Protein AF-A0A3B8PUH0-F1 (afdb_monomer)

Str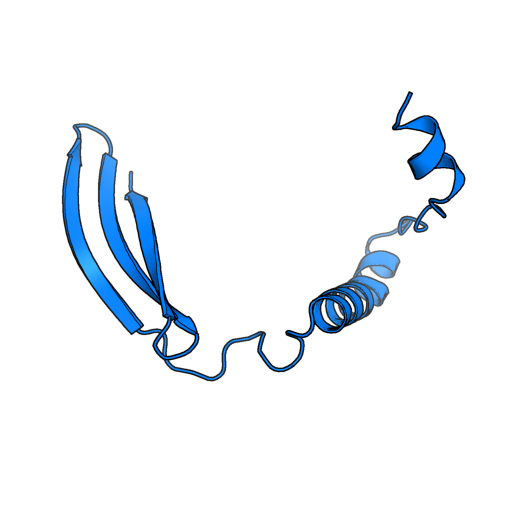ucture (mmCIF, N/CA/C/O backbone):
data_AF-A0A3B8PUH0-F1
#
_entry.id   AF-A0A3B8PUH0-F1
#
loop_
_atom_site.group_PDB
_atom_site.id
_atom_site.type_symbol
_atom_site.label_atom_id
_atom_site.label_alt_id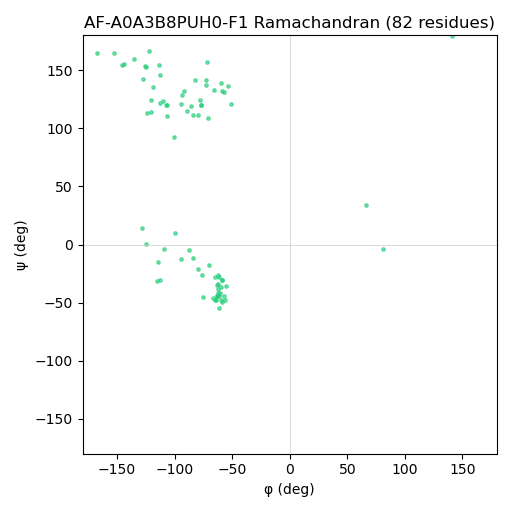
_atom_site.label_comp_id
_atom_site.label_asym_id
_atom_site.label_entity_id
_atom_site.label_seq_id
_atom_site.pdbx_PDB_ins_code
_atom_site.Cartn_x
_atom_site.Cartn_y
_atom_site.Cartn_z
_atom_site.occupancy
_atom_site.B_iso_or_equiv
_atom_site.auth_seq_id
_atom_site.auth_comp_id
_atom_site.auth_asym_id
_atom_site.auth_atom_id
_atom_site.pdbx_PDB_model_num
ATOM 1 N N . MET A 1 1 ? -4.984 25.100 -22.118 1.00 56.19 1 MET A N 1
ATOM 2 C CA . MET A 1 1 ? -4.049 24.604 -23.155 1.00 56.19 1 MET A CA 1
ATOM 3 C C . MET A 1 1 ? -2.824 23.913 -22.525 1.00 56.19 1 MET A C 1
ATOM 5 O O . MET A 1 1 ? -1.698 24.295 -22.806 1.00 56.19 1 MET A O 1
ATOM 9 N N . LEU A 1 2 ? -3.026 22.895 -21.676 1.00 57.53 2 LEU A N 1
ATOM 10 C CA . LEU A 1 2 ? -1.941 22.125 -21.025 1.00 57.53 2 LEU A CA 1
ATOM 11 C C . LEU A 1 2 ? -1.891 20.667 -21.517 1.00 57.53 2 LEU A C 1
ATOM 13 O O . LEU A 1 2 ? -0.812 20.099 -21.649 1.00 57.53 2 LEU A O 1
ATOM 17 N N . THR A 1 3 ? -3.042 20.100 -21.886 1.00 62.44 3 THR A N 1
ATOM 18 C CA . THR A 1 3 ? -3.178 18.746 -22.448 1.00 62.44 3 THR A CA 1
ATOM 19 C C . THR A 1 3 ? -2.388 18.569 -23.738 1.00 62.44 3 THR A C 1
ATOM 21 O O . THR A 1 3 ? -1.570 17.662 -23.826 1.00 62.44 3 THR A O 1
ATOM 24 N N . GLY A 1 4 ? -2.507 19.505 -24.685 1.00 71.69 4 GLY A N 1
ATOM 25 C CA . GLY A 1 4 ? -1.805 19.397 -25.967 1.00 71.69 4 GLY A CA 1
ATOM 26 C C . GLY A 1 4 ? -0.272 19.389 -25.862 1.00 71.69 4 GLY A C 1
ATOM 27 O O . GLY A 1 4 ? 0.384 18.841 -26.737 1.00 71.69 4 GLY A O 1
ATOM 28 N N . PHE A 1 5 ? 0.327 19.975 -24.816 1.00 75.44 5 PHE A N 1
ATOM 29 C CA . PHE A 1 5 ? 1.781 19.903 -24.600 1.00 75.44 5 PHE A CA 1
ATOM 30 C C . PHE A 1 5 ? 2.212 18.530 -24.081 1.00 75.44 5 PHE A C 1
ATOM 32 O O . PHE A 1 5 ? 3.168 17.960 -24.603 1.00 75.44 5 PHE A O 1
ATOM 39 N N . VAL A 1 6 ? 1.479 17.991 -23.104 1.00 74.06 6 VAL A N 1
ATOM 40 C CA . VAL A 1 6 ? 1.748 16.669 -22.528 1.00 74.06 6 VAL A CA 1
ATOM 41 C C . VAL A 1 6 ? 1.532 15.579 -23.579 1.00 74.06 6 VAL A C 1
ATOM 43 O O . VAL A 1 6 ? 2.410 14.750 -23.797 1.00 74.06 6 VAL A O 1
ATOM 46 N N . GLU A 1 7 ? 0.414 15.625 -24.301 1.00 76.56 7 GLU A N 1
ATOM 47 C CA . GLU A 1 7 ? 0.026 14.606 -25.283 1.00 76.56 7 GLU A CA 1
ATOM 48 C C . GLU A 1 7 ? 1.002 14.496 -26.461 1.00 76.56 7 GLU A C 1
ATOM 50 O O . GLU A 1 7 ? 1.277 13.388 -26.914 1.00 76.56 7 GLU A O 1
ATOM 55 N N . ARG A 1 8 ? 1.607 15.606 -26.911 1.00 78.94 8 ARG A N 1
ATOM 56 C CA . ARG A 1 8 ? 2.601 15.594 -28.004 1.00 78.94 8 ARG A CA 1
ATOM 57 C C . ARG A 1 8 ? 3.855 14.775 -27.687 1.00 78.94 8 ARG A C 1
ATOM 59 O O . ARG A 1 8 ? 4.504 14.290 -28.610 1.00 78.94 8 ARG A O 1
ATOM 66 N N . GLY A 1 9 ? 4.218 14.648 -26.411 1.00 76.62 9 GLY A N 1
ATOM 67 C CA . GLY A 1 9 ? 5.397 13.896 -25.972 1.00 76.62 9 GLY A CA 1
ATOM 68 C C . GLY A 1 9 ? 5.105 12.449 -25.574 1.00 76.62 9 GLY A C 1
ATOM 69 O O . GLY A 1 9 ? 6.038 11.661 -25.396 1.00 76.62 9 GLY A O 1
ATOM 70 N N . LEU A 1 10 ? 3.830 12.080 -25.421 1.00 80.06 10 LEU A N 1
ATOM 71 C CA . LEU A 1 10 ? 3.448 10.750 -24.963 1.00 80.06 10 LEU A CA 1
ATOM 72 C C . LEU A 1 10 ? 3.529 9.751 -26.116 1.00 80.06 10 LEU A C 1
ATOM 74 O O . LEU A 1 10 ? 2.725 9.764 -27.043 1.00 80.06 10 LEU A O 1
ATOM 78 N N . LYS A 1 11 ? 4.490 8.831 -26.030 1.00 81.62 11 LYS A N 1
ATOM 79 C CA . LYS A 1 11 ? 4.514 7.645 -26.889 1.00 81.62 11 LYS A CA 1
ATOM 80 C C . LYS A 1 11 ? 3.486 6.642 -26.360 1.00 81.62 11 LYS A C 1
ATOM 82 O O . LYS A 1 11 ? 3.634 6.213 -25.210 1.00 81.62 11 LYS A O 1
ATOM 87 N N . PRO A 1 12 ? 2.473 6.246 -27.155 1.00 80.00 12 PRO A N 1
ATOM 88 C CA . PRO A 1 12 ? 1.504 5.250 -26.727 1.00 80.00 12 PRO A CA 1
ATOM 89 C C . PRO A 1 12 ? 2.214 3.957 -26.338 1.00 80.00 12 PRO A C 1
ATOM 91 O O . PRO A 1 12 ? 3.058 3.442 -27.074 1.00 80.00 12 PRO A O 1
ATOM 94 N N . ILE A 1 13 ? 1.867 3.426 -25.171 1.00 81.75 13 ILE A N 1
ATOM 95 C CA . ILE A 1 13 ? 2.316 2.098 -24.776 1.00 81.75 13 ILE A CA 1
ATOM 96 C C . ILE A 1 13 ? 1.447 1.105 -25.559 1.00 81.75 13 ILE A C 1
ATOM 98 O O . ILE A 1 13 ? 0.228 1.141 -25.388 1.00 81.75 13 ILE A O 1
ATOM 102 N N . PRO A 1 14 ? 2.022 0.224 -26.400 1.00 87.75 14 PRO A N 1
ATOM 103 C CA . PRO A 1 14 ? 1.226 -0.738 -27.155 1.00 87.75 14 PRO A CA 1
ATOM 104 C C . PRO A 1 14 ? 0.439 -1.614 -26.180 1.00 87.75 14 PRO A C 1
ATOM 106 O O . PRO A 1 14 ? 1.007 -2.094 -25.194 1.00 87.75 14 PRO A O 1
ATOM 109 N N . LEU A 1 15 ? -0.857 -1.789 -26.426 1.00 90.19 15 LEU A N 1
ATOM 110 C CA . LEU A 1 15 ? -1.711 -2.657 -25.619 1.00 90.19 15 LEU A CA 1
ATOM 111 C C . LEU A 1 15 ? -1.546 -4.111 -26.084 1.00 90.19 15 LEU A C 1
ATOM 113 O O . LEU A 1 15 ? -1.413 -4.333 -27.287 1.00 90.19 15 LEU A O 1
ATOM 117 N N . PRO A 1 16 ? -1.544 -5.095 -25.169 1.00 93.62 16 PRO A N 1
ATOM 118 C CA . PRO A 1 16 ? -1.518 -6.498 -25.560 1.00 93.62 16 PRO A CA 1
ATOM 119 C C . PRO A 1 16 ? -2.814 -6.871 -26.293 1.00 93.62 16 PRO A C 1
ATOM 121 O O . PRO A 1 16 ? -3.906 -6.564 -25.813 1.00 93.62 16 PRO A O 1
ATOM 124 N N . ALA A 1 17 ? -2.703 -7.560 -27.427 1.00 95.25 17 ALA A N 1
ATOM 125 C CA . ALA A 1 17 ? -3.848 -8.001 -28.226 1.00 95.25 17 ALA A CA 1
ATOM 126 C C . ALA A 1 17 ? -4.511 -9.264 -27.654 1.00 95.25 17 ALA A C 1
ATOM 128 O O . ALA A 1 17 ? -5.670 -9.558 -27.944 1.00 95.25 17 ALA A O 1
ATOM 129 N N . THR A 1 18 ? -3.779 -10.026 -26.835 1.00 97.75 18 THR A N 1
ATOM 130 C CA . THR A 1 18 ? -4.258 -11.280 -26.244 1.00 97.75 18 THR A CA 1
ATOM 131 C C . THR A 1 18 ? -3.915 -11.383 -24.762 1.00 97.75 18 THR A C 1
ATOM 133 O O . THR A 1 18 ? -2.979 -10.756 -24.260 1.00 97.75 18 THR A O 1
ATOM 136 N N . ARG A 1 19 ? -4.644 -12.252 -24.051 1.00 96.69 19 ARG A N 1
ATOM 137 C CA . ARG A 1 19 ? -4.319 -12.631 -22.669 1.00 96.69 19 ARG A CA 1
ATOM 138 C C . ARG A 1 19 ? -2.908 -13.213 -22.555 1.00 96.69 19 ARG A C 1
ATOM 140 O O . ARG A 1 19 ? -2.178 -1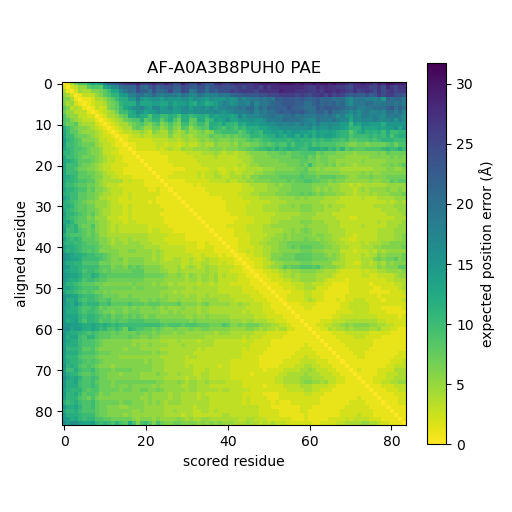2.824 -21.654 1.00 96.69 19 ARG A O 1
ATOM 147 N N . ALA A 1 20 ? -2.520 -14.094 -23.477 1.00 97.56 20 ALA A N 1
ATOM 148 C CA . ALA A 1 20 ? -1.197 -14.717 -23.470 1.00 97.56 20 ALA A CA 1
ATOM 149 C C . ALA A 1 20 ? -0.077 -13.671 -23.595 1.00 97.56 20 ALA A C 1
ATOM 151 O O . ALA A 1 20 ? 0.911 -13.711 -22.862 1.00 97.56 20 ALA A O 1
ATOM 152 N N . GLU A 1 21 ? -0.264 -12.681 -24.472 1.00 96.38 21 GLU A N 1
ATOM 153 C CA . GLU A 1 21 ? 0.668 -11.565 -24.610 1.00 96.38 21 GLU A CA 1
ATOM 154 C C . GLU A 1 21 ? 0.738 -10.727 -23.324 1.00 96.38 21 GLU A C 1
ATOM 156 O O . GLU A 1 21 ? 1.833 -10.415 -22.849 1.00 96.38 21 GLU A O 1
ATOM 161 N N . TRP A 1 22 ? -0.409 -10.414 -22.711 1.00 95.69 22 TRP A N 1
ATOM 162 C CA . TRP A 1 22 ? -0.456 -9.710 -21.428 1.00 95.69 22 TRP A CA 1
ATOM 163 C C . TRP A 1 22 ? 0.285 -10.467 -20.325 1.00 95.69 22 TRP A C 1
ATOM 165 O O . TRP A 1 22 ? 1.135 -9.887 -19.645 1.00 95.69 22 TRP A O 1
ATOM 175 N N . ASP A 1 23 ? 0.007 -11.758 -20.165 1.00 96.81 23 ASP A N 1
ATOM 176 C CA . ASP A 1 23 ? 0.611 -12.582 -19.123 1.00 96.81 23 ASP A CA 1
ATOM 177 C C . ASP A 1 23 ? 2.137 -12.678 -19.302 1.00 96.81 23 ASP A C 1
ATOM 179 O O . ASP A 1 23 ? 2.874 -12.600 -18.318 1.00 96.81 23 ASP A O 1
ATOM 183 N N . SER A 1 24 ? 2.633 -12.677 -20.546 1.00 94.44 24 SER A N 1
ATOM 184 C CA . SER A 1 24 ? 4.075 -12.628 -20.854 1.00 94.44 24 SER A CA 1
ATOM 185 C C . SER A 1 24 ? 4.757 -11.282 -20.535 1.00 94.44 24 SER A C 1
ATOM 187 O O . SER A 1 24 ? 5.991 -11.176 -20.485 1.00 94.44 24 SER A O 1
ATOM 189 N N . ARG A 1 25 ? 3.979 -10.204 -20.367 1.00 93.75 25 ARG A N 1
ATOM 190 C CA . ARG A 1 25 ? 4.491 -8.827 -20.269 1.00 93.75 25 ARG A CA 1
ATOM 191 C C . ARG A 1 25 ? 4.244 -8.169 -18.915 1.00 93.75 25 ARG A C 1
ATOM 193 O O . ARG A 1 25 ? 5.064 -7.353 -18.491 1.00 93.75 25 ARG A O 1
ATOM 200 N N . ARG A 1 26 ? 3.155 -8.515 -18.227 1.00 94.75 26 ARG A N 1
ATOM 201 C CA . ARG A 1 26 ? 2.703 -7.856 -16.989 1.00 94.75 26 ARG A CA 1
ATOM 202 C C . ARG A 1 26 ? 3.758 -7.812 -15.885 1.00 94.75 26 ARG A C 1
ATOM 204 O O . ARG A 1 26 ? 3.842 -6.805 -15.189 1.00 94.75 26 ARG A O 1
ATOM 211 N N . GLY A 1 27 ? 4.582 -8.859 -15.764 1.00 94.94 27 GLY A N 1
ATOM 212 C CA . GLY A 1 27 ? 5.689 -8.914 -14.801 1.00 94.94 27 GLY A CA 1
ATOM 213 C C . GLY A 1 27 ? 6.720 -7.818 -15.066 1.00 94.94 27 GLY A C 1
ATOM 214 O O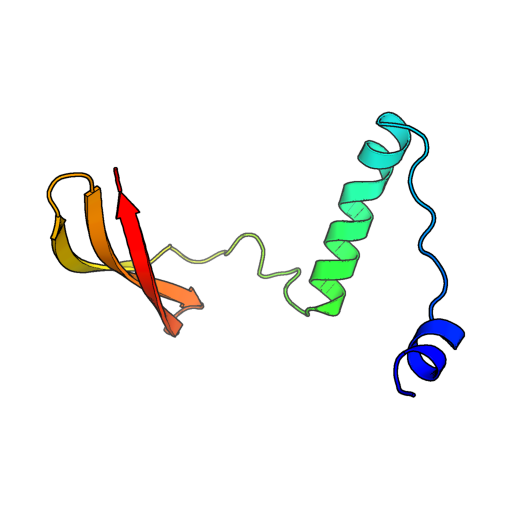 . GLY A 1 27 ? 6.923 -6.948 -14.232 1.00 94.94 27 GLY A O 1
ATOM 215 N N . ARG A 1 28 ? 7.241 -7.749 -16.297 1.00 94.12 28 ARG A N 1
ATOM 216 C CA . ARG A 1 28 ? 8.218 -6.722 -16.702 1.00 94.12 28 ARG A CA 1
ATOM 217 C C . ARG A 1 28 ? 7.693 -5.294 -16.553 1.00 94.12 28 ARG A C 1
ATOM 219 O O . ARG A 1 28 ? 8.455 -4.392 -16.224 1.00 94.12 28 ARG A O 1
ATOM 226 N N . ILE A 1 29 ? 6.405 -5.064 -16.827 1.00 94.00 29 ILE A N 1
ATOM 227 C CA . ILE A 1 29 ? 5.787 -3.747 -16.597 1.00 94.00 29 ILE A CA 1
ATOM 228 C C . ILE A 1 29 ? 5.793 -3.422 -15.105 1.00 94.00 29 ILE A C 1
ATOM 230 O O . ILE A 1 29 ? 6.199 -2.324 -14.734 1.00 94.00 29 ILE A O 1
ATOM 234 N N . ARG A 1 30 ? 5.369 -4.369 -14.259 1.00 95.12 30 ARG A N 1
ATOM 235 C CA . ARG A 1 30 ? 5.387 -4.204 -12.805 1.00 95.12 30 ARG A CA 1
ATOM 236 C C . ARG A 1 30 ? 6.794 -3.876 -12.307 1.00 95.12 30 ARG A C 1
ATOM 238 O O . ARG A 1 30 ? 6.935 -2.899 -11.582 1.00 95.12 30 ARG A O 1
ATOM 245 N N . ASP A 1 31 ? 7.807 -4.618 -12.741 1.00 96.00 31 ASP A N 1
ATOM 246 C CA . ASP A 1 31 ? 9.193 -4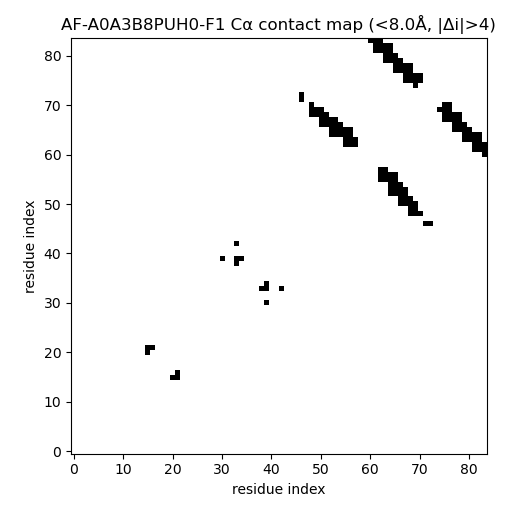.413 -12.308 1.00 96.00 31 ASP A CA 1
ATOM 247 C C . ASP A 1 31 ? 9.698 -3.017 -12.686 1.00 96.00 31 ASP A C 1
ATOM 249 O O . ASP A 1 31 ? 10.240 -2.303 -11.848 1.00 96.00 31 ASP A O 1
ATOM 253 N N . ARG A 1 32 ? 9.429 -2.568 -13.921 1.00 95.12 32 ARG A N 1
ATOM 254 C CA . ARG A 1 32 ? 9.787 -1.213 -14.374 1.00 95.12 32 ARG A CA 1
ATOM 255 C C . ARG A 1 32 ? 9.089 -0.116 -13.578 1.00 95.12 32 ARG A C 1
ATOM 257 O O . ARG A 1 32 ? 9.692 0.922 -13.333 1.00 95.12 32 ARG A O 1
ATOM 264 N N . VAL A 1 33 ? 7.824 -0.320 -13.209 1.00 95.81 33 VAL A N 1
ATOM 265 C CA . VAL A 1 33 ? 7.085 0.634 -12.371 1.00 95.81 33 VAL A CA 1
ATOM 266 C C . VAL A 1 33 ? 7.693 0.689 -10.973 1.00 95.81 33 VAL A C 1
ATOM 268 O O . VAL A 1 33 ? 7.934 1.780 -10.472 1.00 95.81 33 VAL A O 1
ATOM 271 N N . LEU A 1 34 ? 7.985 -0.462 -10.361 1.00 97.00 34 LEU A N 1
ATOM 272 C CA . LEU A 1 34 ? 8.607 -0.510 -9.036 1.00 97.00 34 LEU A CA 1
ATOM 273 C C . LEU A 1 34 ? 9.999 0.135 -9.037 1.00 97.00 34 LEU A C 1
ATOM 275 O O . LEU A 1 34 ? 10.283 0.920 -8.139 1.00 97.00 34 LEU A O 1
ATOM 279 N N . GLN A 1 35 ? 10.800 -0.117 -10.077 1.00 97.38 35 GLN A N 1
ATOM 280 C CA . GLN A 1 35 ? 12.111 0.505 -10.271 1.00 97.38 35 GLN A CA 1
ATOM 281 C C . GLN A 1 35 ? 12.012 2.023 -10.461 1.00 97.38 35 GLN A C 1
ATOM 283 O O . GLN A 1 35 ? 12.771 2.780 -9.866 1.00 97.38 35 GLN A O 1
ATOM 288 N N . ALA A 1 36 ? 11.059 2.499 -11.270 1.00 96.56 36 ALA A N 1
ATOM 289 C CA . ALA A 1 36 ? 10.849 3.934 -11.470 1.00 96.56 36 ALA A CA 1
ATOM 290 C C . ALA A 1 36 ? 10.396 4.650 -10.185 1.00 96.56 36 ALA A C 1
ATOM 292 O O . ALA A 1 36 ? 10.661 5.837 -10.015 1.00 96.56 36 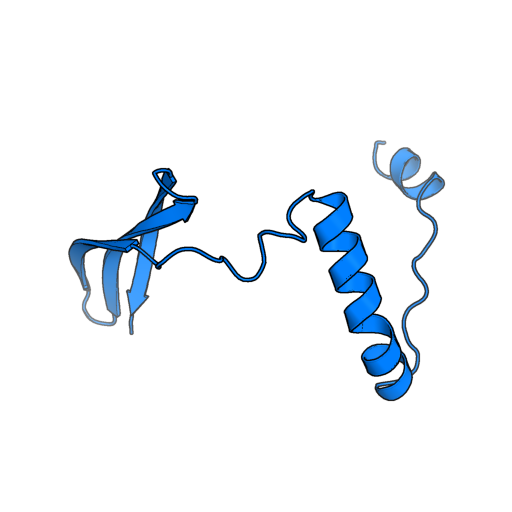ALA A O 1
ATOM 293 N N . LEU A 1 37 ? 9.714 3.928 -9.293 1.00 96.38 37 LEU A N 1
ATOM 294 C CA . LEU A 1 37 ? 9.312 4.406 -7.972 1.00 96.38 37 LEU A CA 1
ATOM 295 C C . LEU A 1 37 ? 10.418 4.248 -6.910 1.00 96.38 37 LEU A C 1
ATOM 297 O O . LEU A 1 37 ? 10.266 4.798 -5.822 1.00 96.38 37 LEU A O 1
ATOM 301 N N . GLY A 1 38 ? 11.499 3.511 -7.198 1.00 95.88 38 GLY A N 1
ATOM 302 C CA . GLY A 1 38 ? 12.585 3.225 -6.254 1.00 95.88 38 GLY A CA 1
ATOM 303 C C . GLY A 1 38 ? 12.164 2.351 -5.068 1.00 95.88 38 GLY A C 1
ATOM 304 O O . GLY A 1 38 ? 12.618 2.576 -3.947 1.00 95.88 38 GLY A O 1
ATOM 305 N N . ILE A 1 39 ? 11.231 1.416 -5.284 1.00 94.94 39 ILE A N 1
ATOM 306 C CA . ILE A 1 39 ? 10.672 0.532 -4.241 1.00 94.94 39 ILE A CA 1
ATOM 307 C C . ILE A 1 39 ? 10.724 -0.955 -4.619 1.00 94.94 39 ILE A C 1
ATOM 309 O O . ILE A 1 39 ? 10.055 -1.782 -3.993 1.00 94.94 39 ILE A O 1
ATOM 313 N N . GLU A 1 40 ? 11.484 -1.320 -5.648 1.00 95.31 40 GLU A N 1
ATOM 314 C CA . GLU A 1 40 ? 11.629 -2.693 -6.137 1.00 95.31 40 GLU A CA 1
ATOM 315 C C . GLU A 1 40 ? 12.173 -3.663 -5.078 1.00 95.31 40 GLU A C 1
ATOM 317 O O . GLU A 1 40 ? 11.786 -4.829 -5.055 1.00 95.31 40 GLU A O 1
ATOM 322 N N . ASP A 1 41 ? 12.998 -3.183 -4.146 1.00 93.06 41 ASP A N 1
ATOM 323 C CA . ASP A 1 41 ? 13.529 -3.952 -3.017 1.00 93.06 41 ASP A CA 1
ATOM 324 C C . ASP A 1 41 ? 12.600 -3.934 -1.784 1.00 93.06 41 ASP A C 1
ATOM 326 O O . ASP A 1 41 ? 12.863 -4.630 -0.797 1.00 93.06 41 ASP A O 1
ATOM 330 N N . ARG A 1 42 ? 11.502 -3.163 -1.833 1.00 91.31 42 ARG A N 1
ATOM 331 C CA . ARG A 1 42 ? 10.541 -2.951 -0.729 1.00 91.31 42 ARG A CA 1
ATOM 332 C C . ARG A 1 42 ? 9.181 -3.603 -0.940 1.00 91.31 42 ARG A C 1
ATOM 334 O O . ARG A 1 42 ? 8.345 -3.544 -0.039 1.00 91.31 42 ARG A O 1
ATOM 341 N N . VAL A 1 43 ? 8.944 -4.215 -2.100 1.00 92.38 43 VAL A N 1
ATOM 342 C CA . VAL A 1 43 ? 7.676 -4.872 -2.435 1.00 92.38 43 VAL A CA 1
ATOM 343 C C . VAL A 1 43 ? 7.932 -6.340 -2.819 1.00 92.38 43 VAL A C 1
ATOM 345 O O . VAL A 1 43 ? 8.496 -6.592 -3.880 1.00 92.38 43 VAL A O 1
ATOM 348 N N . PRO A 1 44 ? 7.473 -7.327 -2.023 1.00 91.44 44 PRO A N 1
AT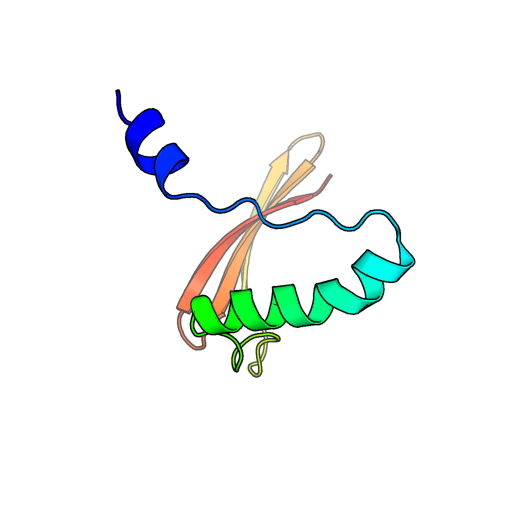OM 349 C CA . PRO A 1 44 ? 6.701 -7.165 -0.794 1.00 91.44 44 PRO A CA 1
ATOM 350 C C . PRO A 1 44 ? 7.551 -6.615 0.370 1.00 91.44 44 PRO A C 1
ATOM 352 O O . PRO A 1 44 ? 8.773 -6.789 0.375 1.00 91.44 44 PRO A O 1
ATOM 355 N N . PRO A 1 45 ? 6.914 -5.981 1.372 1.00 90.75 45 PRO A N 1
ATOM 356 C CA . PRO A 1 45 ? 7.587 -5.551 2.593 1.00 90.75 45 PRO A CA 1
ATOM 357 C C . PRO A 1 45 ? 8.337 -6.705 3.266 1.00 90.75 45 PRO A C 1
ATOM 359 O O . PRO A 1 45 ? 7.799 -7.802 3.406 1.00 90.75 45 PRO A O 1
ATOM 362 N N . ARG A 1 46 ? 9.569 -6.447 3.719 1.00 91.25 46 ARG A N 1
ATOM 363 C CA . ARG A 1 46 ? 10.416 -7.431 4.429 1.00 91.25 46 ARG A CA 1
ATOM 364 C C . ARG A 1 46 ? 10.412 -7.256 5.951 1.00 91.25 46 ARG A C 1
ATOM 366 O O . ARG A 1 46 ? 11.229 -7.851 6.644 1.00 91.25 46 ARG A O 1
ATOM 373 N N . TRP A 1 47 ? 9.522 -6.416 6.469 1.00 92.00 47 TRP A N 1
ATOM 374 C CA . TRP A 1 47 ? 9.353 -6.160 7.898 1.00 92.00 47 TRP A CA 1
ATOM 375 C C . TRP A 1 47 ? 7.988 -6.664 8.381 1.00 92.00 47 TRP A C 1
ATOM 377 O O . TRP A 1 47 ? 7.044 -6.725 7.588 1.00 92.00 47 TRP A O 1
ATOM 387 N N . PRO A 1 48 ? 7.852 -7.002 9.676 1.00 93.75 48 PRO A N 1
ATOM 388 C CA . PRO A 1 48 ? 6.565 -7.371 10.247 1.00 93.75 48 PRO A CA 1
ATOM 389 C C . PRO A 1 48 ? 5.546 -6.238 10.114 1.00 93.75 48 PRO A C 1
ATOM 391 O O . PRO A 1 48 ? 5.855 -5.071 10.367 1.00 93.75 48 PRO A O 1
ATOM 394 N N . LEU A 1 49 ? 4.309 -6.592 9.778 1.00 93.62 49 LEU A N 1
ATOM 395 C CA . LEU A 1 49 ? 3.190 -5.660 9.797 1.00 93.62 49 LEU A CA 1
ATOM 396 C C . LEU A 1 49 ? 2.829 -5.333 11.250 1.00 93.62 49 LEU A C 1
ATOM 398 O O . LEU A 1 49 ? 2.283 -6.172 11.966 1.00 93.62 49 LEU A O 1
ATOM 402 N N . LYS A 1 50 ? 3.116 -4.106 11.689 1.00 96.12 50 LYS A N 1
ATOM 403 C CA . LYS A 1 50 ? 2.684 -3.619 13.004 1.00 96.12 50 LYS A CA 1
ATOM 404 C C . LYS A 1 50 ? 1.378 -2.864 12.860 1.00 96.12 50 LYS A C 1
ATOM 406 O O . LYS A 1 50 ? 1.337 -1.865 12.151 1.00 96.12 50 LYS A O 1
ATOM 411 N N . ILE A 1 51 ? 0.336 -3.321 13.547 1.00 97.25 51 ILE A N 1
ATOM 412 C CA . ILE A 1 51 ? -0.975 -2.668 13.598 1.00 97.25 51 ILE A CA 1
ATOM 413 C C . ILE A 1 51 ? -1.272 -2.285 15.043 1.00 97.25 51 ILE A C 1
ATOM 415 O O . ILE A 1 51 ? -1.107 -3.092 15.955 1.00 97.25 51 ILE A O 1
ATOM 419 N N . ARG A 1 52 ? -1.777 -1.070 15.248 1.00 97.81 52 ARG A N 1
ATOM 420 C CA . ARG A 1 52 ? -2.332 -0.611 16.522 1.00 97.81 52 ARG A CA 1
ATOM 421 C C . ARG A 1 52 ? -3.781 -0.204 16.311 1.00 97.81 52 ARG A C 1
ATOM 423 O O . ARG A 1 52 ? -4.055 0.771 15.615 1.00 97.81 52 ARG A O 1
ATOM 430 N N . ARG A 1 53 ? -4.701 -0.941 16.927 1.00 97.88 53 ARG A N 1
ATOM 431 C CA . ARG A 1 53 ? -6.129 -0.602 16.944 1.00 97.88 53 ARG A CA 1
ATOM 432 C C . ARG A 1 53 ? -6.360 0.595 17.865 1.00 97.88 53 ARG A C 1
ATOM 434 O O . ARG A 1 53 ? -5.765 0.670 18.934 1.00 97.88 53 ARG A O 1
ATOM 441 N N . LEU A 1 54 ? -7.198 1.527 17.429 1.00 98.00 54 LEU A N 1
ATOM 442 C CA . LEU A 1 54 ? -7.500 2.778 18.133 1.00 98.00 54 LEU A CA 1
ATOM 443 C C . LEU A 1 54 ? -8.955 2.861 18.608 1.00 98.00 54 LEU A C 1
ATOM 445 O O . LEU A 1 54 ? -9.282 3.719 19.420 1.00 98.00 54 LEU A O 1
ATOM 449 N N . GLY A 1 55 ? -9.837 2.006 18.092 1.00 98.19 55 GLY A N 1
ATOM 450 C CA . GLY A 1 55 ? -11.232 1.919 18.514 1.00 98.19 55 GLY A CA 1
ATOM 451 C C . GLY A 1 55 ? -12.175 1.676 17.346 1.00 98.19 55 GLY A C 1
ATOM 452 O O . GLY A 1 55 ? -11.746 1.600 16.195 1.00 98.19 55 GLY A O 1
ATOM 453 N N . VAL A 1 56 ? -13.460 1.582 17.659 1.00 98.50 56 VAL A N 1
ATOM 454 C CA . VAL A 1 56 ? -14.528 1.306 16.697 1.00 98.50 56 VAL A CA 1
ATOM 455 C C . VAL A 1 56 ? -15.611 2.374 16.834 1.00 98.50 56 VAL A C 1
ATOM 457 O O . VAL A 1 56 ? -15.859 2.858 17.938 1.00 98.50 56 VAL A O 1
ATOM 460 N N . ILE A 1 57 ? -16.201 2.782 15.712 1.00 98.56 57 ILE A N 1
ATOM 461 C CA . ILE A 1 57 ? -17.439 3.569 15.673 1.00 98.56 57 ILE A CA 1
ATOM 462 C C . ILE A 1 57 ? -18.527 2.655 15.120 1.00 98.56 57 ILE A C 1
ATOM 464 O O . ILE A 1 57 ? -18.368 2.125 14.021 1.00 98.56 57 ILE A O 1
ATOM 468 N N . GLU A 1 58 ? -19.603 2.480 15.876 1.00 98.44 58 GLU A N 1
ATOM 469 C CA . GLU A 1 58 ? -20.731 1.631 15.492 1.00 98.44 58 GLU A CA 1
ATOM 470 C C . GLU A 1 58 ? -21.793 2.455 14.748 1.00 98.44 58 GLU A C 1
ATOM 472 O O . GLU A 1 58 ? -22.193 3.525 15.214 1.00 98.44 58 GLU A O 1
ATOM 477 N N . TYR A 1 59 ? -22.260 1.944 13.608 1.00 97.88 59 TYR A N 1
ATOM 478 C CA . TYR A 1 59 ? -23.464 2.399 12.910 1.00 97.88 59 TYR A CA 1
ATOM 479 C C . TYR A 1 59 ? -24.433 1.222 12.753 1.00 97.88 59 TYR A C 1
ATOM 481 O O . TYR A 1 59 ? -24.065 0.064 12.910 1.00 97.88 59 TYR A O 1
ATOM 489 N N . GLU A 1 60 ? -25.685 1.509 12.397 1.00 97.56 60 GLU A N 1
ATOM 490 C CA . GLU A 1 60 ? -26.739 0.489 12.278 1.00 97.56 60 GLU A CA 1
ATOM 491 C C . GLU A 1 60 ? -26.413 -0.631 11.267 1.00 97.56 60 GLU A C 1
ATOM 493 O O . GLU A 1 60 ? -26.866 -1.760 11.429 1.00 97.56 60 GLU A O 1
ATOM 498 N N . ARG A 1 61 ? -25.647 -0.327 10.210 1.00 97.88 61 ARG A N 1
ATOM 499 C CA . ARG A 1 61 ? -25.414 -1.228 9.060 1.00 97.88 61 ARG A CA 1
ATOM 500 C C . ARG A 1 61 ? -23.946 -1.506 8.750 1.00 97.88 61 ARG A C 1
ATOM 502 O O . ARG A 1 61 ? -23.668 -2.110 7.721 1.00 97.88 61 ARG A O 1
ATOM 509 N N . TYR A 1 62 ? -23.039 -0.931 9.530 1.00 98.44 62 TYR A N 1
ATOM 510 C CA . TYR A 1 62 ? -21.600 -1.101 9.374 1.00 98.44 62 TYR A CA 1
ATOM 511 C C . TYR A 1 62 ? -20.891 -0.558 10.612 1.00 98.44 62 TYR A C 1
ATOM 513 O O . TYR A 1 62 ? -21.445 0.236 11.372 1.00 98.44 62 TYR A O 1
ATOM 521 N N . ARG A 1 63 ? -19.620 -0.906 10.771 1.00 98.50 63 ARG A N 1
ATOM 522 C CA . ARG A 1 63 ? -18.735 -0.293 11.762 1.00 98.50 63 ARG A CA 1
ATOM 523 C C . ARG A 1 63 ? -17.476 0.252 11.111 1.00 98.50 63 ARG A C 1
ATOM 525 O O . ARG A 1 63 ? -17.022 -0.245 10.079 1.00 98.50 63 ARG A O 1
ATOM 532 N N . ILE A 1 64 ? -16.893 1.270 11.730 1.00 98.62 64 ILE A N 1
ATOM 533 C CA . ILE A 1 64 ? -15.613 1.845 11.313 1.00 98.62 64 ILE A CA 1
ATOM 534 C C . ILE A 1 64 ? -14.545 1.428 12.320 1.00 98.62 64 ILE A C 1
ATOM 536 O O . ILE A 1 64 ? -14.532 1.914 13.451 1.00 98.62 64 ILE A O 1
ATOM 540 N N . GLU A 1 65 ? -13.616 0.570 11.909 1.00 98.50 65 GLU A N 1
ATOM 541 C CA . GLU A 1 65 ? -12.434 0.227 12.698 1.00 98.50 65 GLU A CA 1
ATOM 542 C C . GLU A 1 65 ? -11.322 1.253 12.449 1.00 98.50 65 GLU A C 1
ATOM 544 O O . GLU A 1 65 ? -10.837 1.420 11.327 1.00 98.50 65 GLU A O 1
ATOM 549 N N . LYS A 1 66 ? -10.892 1.943 13.508 1.00 98.75 66 LYS A N 1
ATOM 550 C CA . LYS A 1 66 ? -9.781 2.901 13.480 1.00 98.75 66 LYS A CA 1
ATOM 551 C C . LYS A 1 66 ? -8.496 2.192 13.874 1.00 98.75 66 LYS A C 1
ATOM 553 O O . LYS A 1 66 ? -8.433 1.572 14.939 1.00 98.75 66 LYS A O 1
ATOM 558 N N . PHE A 1 67 ? -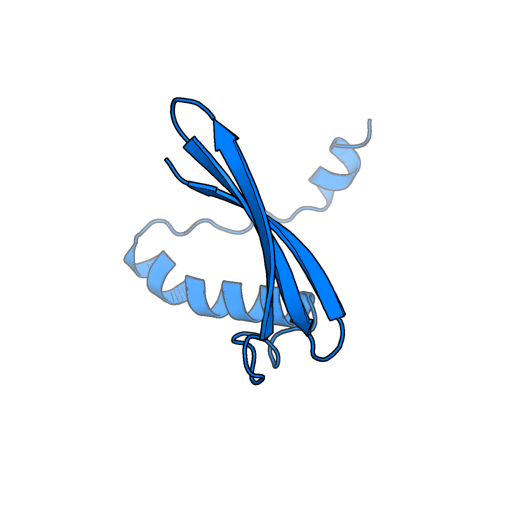7.443 2.329 13.080 1.00 98.44 67 PHE A N 1
ATOM 559 C CA . PHE A 1 67 ? -6.132 1.777 13.417 1.00 98.44 67 PHE A CA 1
ATOM 560 C C . PHE A 1 67 ? -4.998 2.576 12.776 1.00 98.44 67 PHE A C 1
ATOM 562 O O . PHE A 1 67 ? -5.206 3.373 11.866 1.00 98.44 67 PHE A O 1
ATOM 569 N N . THR A 1 68 ? -3.778 2.357 13.255 1.00 98.38 68 THR A N 1
ATOM 570 C CA . THR A 1 68 ? -2.557 2.712 12.526 1.00 98.38 68 THR A CA 1
ATOM 571 C C . THR A 1 68 ? -1.828 1.445 12.118 1.00 98.38 68 THR A C 1
ATOM 573 O O . THR A 1 68 ? -1.815 0.490 12.896 1.00 98.38 68 THR A O 1
ATOM 576 N N . TYR A 1 69 ? -1.172 1.446 10.963 1.00 97.06 69 TYR A N 1
ATOM 577 C CA . TYR A 1 69 ? -0.212 0.408 10.590 1.00 97.06 69 TYR A CA 1
ATOM 578 C C . TYR A 1 69 ? 1.135 1.020 10.200 1.00 97.06 69 TYR A C 1
ATOM 580 O O . TYR A 1 69 ? 1.185 2.173 9.784 1.00 97.06 69 TYR A O 1
ATOM 588 N N . GLU A 1 70 ? 2.232 0.279 10.346 1.00 96.00 70 GLU A N 1
ATOM 589 C CA . GLU A 1 70 ? 3.540 0.730 9.853 1.00 96.00 70 GLU A CA 1
ATOM 590 C C . GLU A 1 70 ? 3.699 0.398 8.362 1.00 96.00 70 GLU A C 1
ATOM 592 O O . GLU A 1 70 ? 3.810 -0.773 7.992 1.00 96.00 70 GLU A O 1
ATOM 597 N N . SER A 1 71 ? 3.721 1.423 7.501 1.00 92.88 71 SER A N 1
ATOM 598 C CA . SER A 1 71 ? 4.008 1.254 6.065 1.00 92.88 71 SER A CA 1
ATOM 599 C C . SER A 1 71 ? 5.498 1.043 5.799 1.00 92.88 71 SER A C 1
ATOM 601 O O . SER A 1 71 ? 5.859 0.387 4.831 1.00 92.88 71 SER A O 1
ATOM 603 N N . HIS A 1 72 ? 6.349 1.551 6.686 1.00 92.81 72 HIS A N 1
ATOM 604 C CA . HIS A 1 72 ? 7.787 1.319 6.792 1.00 92.81 72 HIS A CA 1
ATOM 605 C C . HIS A 1 72 ? 8.149 1.341 8.290 1.00 92.81 72 HIS A C 1
ATOM 607 O O . HIS A 1 72 ? 7.407 1.969 9.051 1.00 92.81 72 HIS A O 1
ATOM 613 N N . PRO A 1 73 ? 9.232 0.689 8.760 1.00 94.00 73 PRO A N 1
ATOM 614 C CA . PRO A 1 73 ? 9.578 0.685 10.179 1.00 94.00 73 PRO A CA 1
ATOM 615 C C . PRO A 1 73 ? 9.614 2.095 10.782 1.00 94.00 73 PRO A C 1
ATOM 617 O O . PRO A 1 73 ? 10.344 2.967 10.316 1.00 94.00 73 PRO A O 1
ATOM 620 N N . GLY A 1 74 ? 8.786 2.313 11.806 1.00 94.69 74 GLY A N 1
ATOM 621 C CA . GLY A 1 74 ? 8.638 3.610 12.478 1.00 94.69 74 GLY A CA 1
ATOM 622 C C . GLY A 1 74 ? 7.730 4.632 11.774 1.00 94.69 74 GLY A C 1
ATOM 623 O O . GLY A 1 74 ? 7.463 5.687 12.345 1.00 94.69 74 GLY A O 1
ATOM 624 N N . MET A 1 75 ? 7.204 4.336 10.581 1.00 95.44 75 MET A N 1
ATOM 625 C CA . MET A 1 75 ? 6.275 5.204 9.844 1.00 95.44 75 MET A CA 1
ATOM 626 C C . MET A 1 75 ? 4.828 4.735 10.016 1.00 95.44 75 MET A C 1
ATOM 628 O O . MET A 1 75 ? 4.338 3.891 9.264 1.00 95.44 75 MET A O 1
ATOM 632 N N . ALA A 1 76 ? 4.134 5.291 11.010 1.00 96.88 76 ALA A N 1
ATOM 633 C CA . ALA A 1 76 ? 2.733 4.976 11.273 1.00 96.88 76 ALA A CA 1
ATOM 634 C C . ALA A 1 76 ? 1.789 5.705 10.300 1.00 96.88 76 ALA A C 1
ATOM 636 O O . ALA A 1 76 ? 1.770 6.933 10.238 1.00 96.88 76 ALA A O 1
ATOM 637 N N . VAL A 1 77 ? 0.951 4.942 9.600 1.00 97.81 77 VAL A N 1
ATOM 638 C CA . VAL A 1 77 ? -0.108 5.434 8.714 1.00 97.81 77 VAL A CA 1
ATOM 639 C C . VAL A 1 77 ? -1.468 5.193 9.378 1.00 97.81 77 VAL A C 1
ATOM 641 O O . VAL A 1 77 ? -1.795 4.039 9.674 1.00 97.81 77 VAL A O 1
ATOM 644 N N . PRO A 1 78 ? -2.270 6.240 9.646 1.00 98.25 78 PRO A N 1
ATOM 645 C CA . PRO A 1 78 ? -3.637 6.082 10.131 1.00 98.25 78 PRO A CA 1
ATOM 646 C C . PRO A 1 78 ? -4.566 5.591 9.017 1.00 98.25 78 PRO A C 1
ATOM 648 O O . PRO A 1 78 ? -4.454 6.012 7.867 1.00 98.25 78 PRO A O 1
ATOM 651 N N . ALA A 1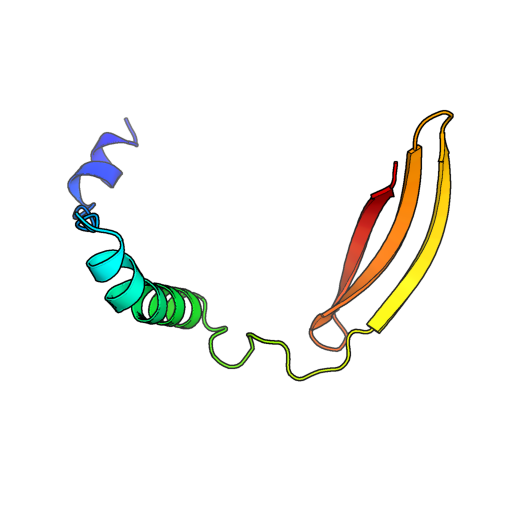 79 ? -5.501 4.713 9.369 1.00 98.31 79 ALA A N 1
ATOM 652 C CA . ALA A 1 79 ? -6.470 4.138 8.449 1.00 98.31 79 ALA A CA 1
ATOM 653 C C . ALA A 1 79 ? -7.836 3.925 9.119 1.00 98.31 79 ALA A C 1
ATOM 655 O O . ALA A 1 79 ? -7.943 3.764 10.340 1.00 98.31 79 ALA A O 1
ATOM 656 N N . LEU A 1 80 ? -8.871 3.911 8.278 1.00 98.50 80 LEU A N 1
ATOM 657 C CA . LEU A 1 80 ? -10.247 3.572 8.626 1.00 98.50 80 LEU A CA 1
ATOM 658 C C . LEU A 1 80 ? -10.678 2.381 7.773 1.00 98.50 80 LEU A C 1
ATOM 660 O O . LEU A 1 80 ? -10.615 2.455 6.545 1.00 98.50 80 LEU A O 1
ATOM 664 N N . LEU A 1 81 ? -11.119 1.302 8.414 1.00 98.12 81 LEU A N 1
ATOM 665 C CA . LEU A 1 81 ? -11.709 0.152 7.735 1.00 98.12 81 LEU A CA 1
ATOM 666 C C . LEU A 1 81 ? -13.216 0.143 7.980 1.00 98.12 81 LEU A C 1
ATOM 668 O O . LEU A 1 81 ? -13.662 0.063 9.121 1.00 98.12 81 LEU A O 1
ATOM 672 N N . TYR A 1 82 ? -13.979 0.220 6.895 1.00 98.19 82 TYR A N 1
ATOM 673 C CA . TYR A 1 82 ? -15.433 0.116 6.907 1.00 98.19 82 TYR A CA 1
ATOM 674 C C . TYR A 1 82 ? -15.804 -1.358 6.759 1.00 98.19 82 TYR A C 1
ATOM 676 O O . TYR A 1 82 ? -15.495 -1.971 5.736 1.00 98.19 82 TYR A O 1
ATOM 684 N N . VAL A 1 83 ? -16.423 -1.924 7.791 1.00 97.88 83 VAL A N 1
ATOM 685 C CA . VAL A 1 83 ? -16.828 -3.333 7.847 1.00 97.88 83 VAL A CA 1
ATOM 686 C C . VAL A 1 83 ? -18.356 -3.389 7.842 1.00 97.88 83 VAL A C 1
ATOM 688 O O . VAL A 1 83 ? -18.937 -2.764 8.730 1.00 97.88 83 VAL A O 1
ATOM 691 N N . PRO A 1 84 ? -18.992 -4.068 6.866 1.00 97.12 84 PRO A N 1
ATOM 692 C CA . PRO A 1 84 ? -20.440 -4.280 6.850 1.00 97.12 84 PRO A CA 1
ATOM 693 C C . PRO A 1 84 ? -20.955 -4.974 8.113 1.00 97.12 84 PRO A C 1
ATOM 695 O O . PRO A 1 84 ? -20.259 -5.895 8.599 1.00 97.12 84 PRO A O 1
#

Radius of gyration: 20.3 Å; Cα contacts (8 Å, |Δi|>4): 78; chains: 1; bounding box: 40×39×47 Å

Nearest PDB structures (foldseek):
  2h4v-assembly2_B  TM=8.528E-01  e=7.627E-01  Homo sapiens
  6e8r-assembly2_B  TM=7.136E-01  e=3.503E-01  Homo sapiens
  3k7c-assembly2_B  TM=4.197E-01  e=1.307E+00  Campylobacter jejuni
  5kph-assembly1_A  TM=3.905E-01  e=1.661E+00  synthetic construct
  2mdr-assembly1_A  TM=3.794E-01  e=3.616E+00  Homo sapiens

Solvent-accessible surface area (backbone atoms only — not comparable to full-atom values): 5304 Å² total; per-residue (Å²): 138,62,63,70,63,57,55,76,71,59,74,82,76,84,75,65,92,44,70,69,54,36,69,76,38,52,61,62,54,50,52,52,52,29,52,76,69,73,39,55,92,50,63,72,69,92,64,83,83,50,72,46,80,74,50,74,49,84,52,101,73,34,35,38,41,33,31,33,34,42,85,45,96,92,41,74,43,80,49,77,46,81,43,111

Secondary structure (DSSP, 8-state):
--HHHHHHH-PPPPPPSSHHHHHHHHHHHHHHHHHHHT-TTTSS--S---EEEEEEEEETTEEEEEEEEEEETTEEEEEEEEE-

Mean predicted aligned error: 6.29 Å

Sequence (84 aa):
MLTGFVERGLKPIPLPATRAEWDSRRGRIRDRVLQALGIEDRVPPRWPLKIRRLGVIEYERYRIEKFTYESHPGMAVPALLYVP

Foldseek 3Di:
DVCVVVVVPDDDDDDDPDPVSCVVCVVVVVCVVCVVVVCNVCVPHPDDKDKAWDDWDDDPPWIWTWIWIAPDVPRTDTDIDIGD

pLDDT: mean 92.37, std 9.11, range [56.19, 98.75]